Protein AF-A0AAV5T0S3-F1 (afdb_monomer_lite)

Secondary structure (DSSP, 8-state):
-HHHHHHHHHHHH-SEEEEEE-SS--HHHHHHHHHHHHTTS----EEEEE--HHHHHHHHHHTTEEEETTEEEE-TT-EEEEEE-TTS--EEEEEE-SS-EEEEES---------

Structure (mmCIF, N/CA/C/O backbone):
data_AF-A0AAV5T0S3-F1
#
_entry.id   AF-A0AAV5T0S3-F1
#
loop_
_atom_site.group_PDB
_atom_site.id
_atom_site.type_symbol
_atom_site.label_atom_id
_atom_site.label_alt_id
_atom_site.label_comp_id
_atom_site.label_asym_id
_atom_site.label_entity_id
_atom_site.label_seq_id
_atom_site.pdbx_PDB_ins_code
_atom_site.Cartn_x
_atom_site.Cartn_y
_atom_site.Cartn_z
_atom_site.occupancy
_atom_site.B_iso_or_equiv
_atom_site.auth_seq_id
_atom_site.auth_comp_id
_atom_site.auth_asym_id
_atom_site.auth_atom_id
_atom_site.pdbx_PDB_model_num
ATOM 1 N N . MET A 1 1 ? -12.348 -12.769 -5.522 1.00 56.75 1 MET A N 1
ATOM 2 C CA . MET A 1 1 ? -12.415 -14.212 -5.150 1.00 56.75 1 MET A CA 1
ATOM 3 C C . MET A 1 1 ? -12.353 -14.334 -3.629 1.00 56.75 1 MET A C 1
ATOM 5 O O . MET A 1 1 ? -11.929 -13.380 -3.007 1.00 56.75 1 MET A O 1
ATOM 9 N N . MET A 1 2 ? -12.757 -15.453 -3.011 1.00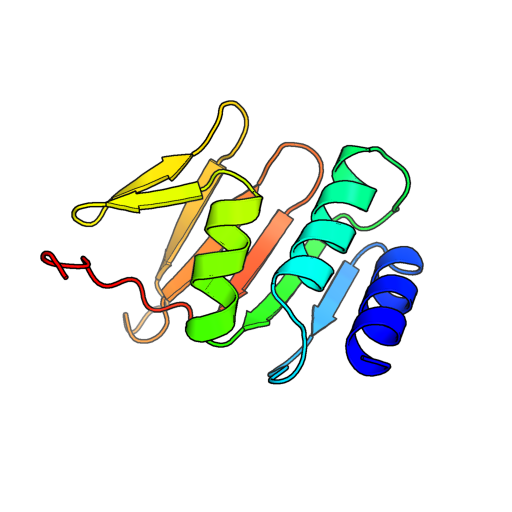 78.62 2 MET A N 1
ATOM 10 C CA . MET A 1 2 ? -12.867 -15.630 -1.539 1.00 78.62 2 MET A CA 1
ATOM 11 C C . MET A 1 2 ? -11.682 -15.078 -0.708 1.00 78.62 2 MET A C 1
ATOM 13 O O . MET A 1 2 ? -11.889 -14.603 0.404 1.00 78.62 2 MET A O 1
ATOM 17 N N . VAL A 1 3 ? -10.463 -15.089 -1.262 1.00 84.69 3 VAL A N 1
ATOM 18 C CA . VAL A 1 3 ? -9.257 -14.495 -0.652 1.00 84.69 3 VAL A CA 1
ATOM 19 C C . VAL A 1 3 ? -9.355 -12.973 -0.501 1.00 84.69 3 VAL A C 1
ATOM 21 O O . VAL A 1 3 ? -8.994 -12.458 0.550 1.00 84.69 3 VAL A O 1
ATOM 24 N N . ASP A 1 4 ? -9.869 -12.260 -1.505 1.00 89.50 4 ASP A N 1
ATOM 25 C CA . ASP A 1 4 ? -10.046 -10.803 -1.458 1.00 89.50 4 ASP A CA 1
ATOM 26 C C . ASP A 1 4 ? -11.039 -10.416 -0.362 1.00 89.50 4 ASP A C 1
ATOM 28 O O . ASP A 1 4 ? -10.771 -9.521 0.429 1.00 89.50 4 ASP A O 1
ATOM 32 N N . THR A 1 5 ? -12.174 -11.121 -0.283 1.00 89.88 5 THR A N 1
ATOM 33 C CA . THR A 1 5 ? -13.195 -10.864 0.742 1.00 89.88 5 THR A CA 1
ATOM 34 C C . THR A 1 5 ? -12.636 -11.122 2.135 1.00 89.88 5 THR A C 1
ATOM 36 O O . THR A 1 5 ? -12.737 -10.255 2.991 1.00 89.88 5 THR A O 1
ATOM 39 N N . PHE A 1 6 ? -11.953 -12.255 2.335 1.00 90.31 6 PHE A N 1
ATOM 40 C CA . PHE A 1 6 ? -11.284 -12.549 3.602 1.00 90.31 6 PHE A CA 1
ATOM 41 C C . PHE A 1 6 ? -10.247 -11.48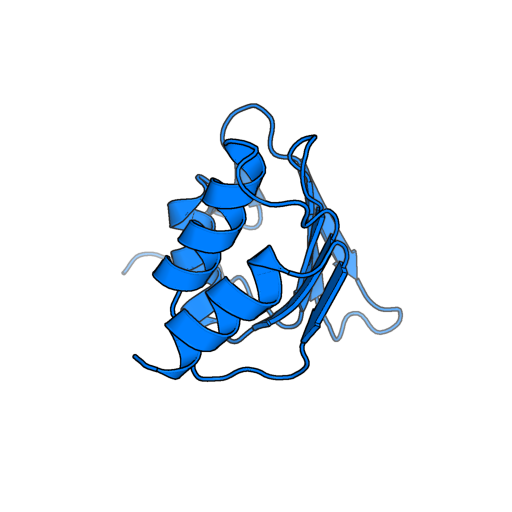1 3.974 1.00 90.31 6 PHE A C 1
ATOM 43 O O . PHE A 1 6 ? -10.176 -11.061 5.126 1.00 90.31 6 PHE A O 1
ATOM 50 N N . PHE A 1 7 ? -9.456 -11.018 3.004 1.00 90.75 7 PHE A N 1
ATOM 51 C CA . PHE A 1 7 ? -8.487 -9.946 3.209 1.00 90.75 7 PHE A CA 1
ATOM 52 C C . PHE A 1 7 ? -9.161 -8.628 3.612 1.00 90.75 7 PHE A C 1
ATOM 54 O O . PHE A 1 7 ? -8.724 -7.993 4.569 1.00 90.75 7 PHE A O 1
ATOM 61 N N . ILE A 1 8 ? -10.233 -8.235 2.922 1.00 91.94 8 ILE A N 1
ATOM 62 C CA . ILE A 1 8 ? -10.995 -7.016 3.222 1.00 91.94 8 ILE A CA 1
ATOM 63 C C . ILE A 1 8 ? -11.610 -7.100 4.623 1.00 91.94 8 ILE A C 1
ATOM 65 O O . ILE A 1 8 ? -11.482 -6.158 5.408 1.00 91.94 8 ILE A O 1
ATOM 69 N N . ASP A 1 9 ? -12.220 -8.236 4.962 1.00 92.50 9 ASP A N 1
ATOM 70 C CA . ASP A 1 9 ? -12.819 -8.471 6.275 1.00 92.50 9 ASP A CA 1
ATOM 71 C C . ASP A 1 9 ? -11.757 -8.389 7.378 1.00 92.50 9 ASP A C 1
ATOM 73 O O . ASP A 1 9 ? -11.935 -7.669 8.363 1.00 92.50 9 ASP A O 1
ATOM 77 N N . LEU A 1 10 ? -10.608 -9.046 7.182 1.00 91.25 10 LEU A N 1
ATOM 78 C CA . LEU A 1 10 ? -9.480 -9.005 8.111 1.00 91.25 10 LEU A CA 1
ATOM 79 C C . LEU A 1 10 ? -8.952 -7.576 8.296 1.00 91.25 10 LEU A C 1
ATOM 81 O O . LEU A 1 10 ? -8.755 -7.120 9.422 1.00 91.25 10 LEU A O 1
ATOM 85 N N . ALA A 1 11 ? -8.773 -6.841 7.200 1.00 91.06 11 ALA A N 1
ATOM 86 C CA . ALA A 1 11 ? -8.327 -5.456 7.224 1.00 91.06 11 ALA A CA 1
ATOM 87 C C . ALA A 1 11 ? -9.311 -4.522 7.943 1.00 91.06 11 ALA A C 1
ATOM 89 O O . ALA A 1 11 ? -8.886 -3.581 8.609 1.00 91.06 11 ALA A O 1
ATOM 90 N N . SER A 1 12 ? -10.616 -4.783 7.842 1.00 90.81 12 SER A N 1
ATOM 91 C CA . SER A 1 12 ? -11.648 -4.002 8.533 1.00 90.81 12 SER A CA 1
ATOM 92 C C . SER A 1 12 ? -11.645 -4.215 10.054 1.00 90.81 12 SER A C 1
ATOM 94 O O . SER A 1 12 ? -11.990 -3.306 10.816 1.00 90.81 12 SER A O 1
ATOM 96 N N . ALA A 1 13 ? -11.224 -5.401 10.504 1.00 90.38 13 ALA A N 1
ATOM 97 C CA . ALA A 1 13 ? -11.237 -5.795 11.908 1.00 90.38 13 ALA A CA 1
ATOM 98 C C . ALA A 1 13 ? -9.997 -5.321 12.688 1.00 90.38 13 ALA A C 1
ATOM 100 O O . ALA A 1 13 ? -10.019 -5.292 13.922 1.00 90.38 13 ALA A O 1
ATOM 101 N N . CYS A 1 14 ? -8.922 -4.937 11.995 1.00 91.44 14 CYS A N 1
ATOM 102 C CA . CYS A 1 14 ? -7.623 -4.649 12.599 1.00 91.44 14 CYS A CA 1
ATOM 103 C C . CYS A 1 14 ? -7.208 -3.177 12.450 1.00 91.44 14 CYS A C 1
ATOM 105 O O . CYS A 1 14 ? -7.534 -2.505 11.478 1.00 91.44 14 CYS A O 1
ATOM 107 N N . GLN A 1 15 ? -6.431 -2.676 13.417 1.00 93.19 15 GLN A N 1
ATOM 108 C CA . GLN A 1 15 ? -5.727 -1.389 13.288 1.00 93.19 15 GLN A CA 1
ATOM 109 C C . GLN A 1 15 ? -4.364 -1.540 12.608 1.00 93.19 15 GLN A C 1
ATOM 111 O O . GLN A 1 15 ? -3.865 -0.601 11.995 1.00 93.19 15 GLN A O 1
ATOM 116 N N . VAL A 1 16 ? -3.751 -2.714 12.718 1.00 93.19 16 VAL A N 1
ATOM 117 C CA . VAL A 1 16 ? -2.471 -3.033 12.090 1.00 93.19 16 VAL A CA 1
ATOM 118 C C . VAL A 1 16 ? -2.625 -4.373 11.400 1.00 93.19 16 VAL A C 1
ATOM 120 O O . VAL A 1 16 ? -3.071 -5.335 12.026 1.00 93.19 16 VAL A O 1
ATOM 123 N N . LEU A 1 17 ? -2.262 -4.426 10.124 1.00 91.88 17 LEU A N 1
ATOM 124 C CA . LEU A 1 17 ? -2.301 -5.637 9.322 1.00 91.88 17 LEU A CA 1
ATOM 125 C C . LEU A 1 17 ? -0.908 -5.914 8.771 1.00 91.88 17 LEU A C 1
ATOM 127 O O . LEU A 1 17 ? -0.381 -5.138 7.981 1.00 91.88 17 LEU A O 1
ATOM 131 N N . MET A 1 18 ? -0.313 -7.020 9.203 1.00 89.00 18 MET A N 1
ATOM 132 C CA . MET A 1 18 ? 0.963 -7.497 8.683 1.00 89.00 18 MET A CA 1
ATOM 133 C C . MET A 1 18 ? 0.717 -8.818 7.988 1.00 89.00 18 MET A C 1
ATOM 135 O O . MET A 1 18 ? 0.288 -9.787 8.616 1.00 89.00 18 MET A O 1
ATOM 139 N N . LEU A 1 19 ? 0.965 -8.838 6.689 1.00 84.00 19 LEU A N 1
ATOM 140 C CA . LEU A 1 19 ? 0.782 -10.016 5.871 1.00 84.00 19 LEU A CA 1
ATOM 141 C C . LEU A 1 19 ? 2.096 -10.338 5.170 1.00 84.00 19 LEU A C 1
ATOM 143 O O . LEU A 1 19 ? 2.758 -9.455 4.628 1.00 84.00 19 LEU A O 1
ATOM 147 N N . GLY A 1 20 ? 2.469 -11.618 5.219 1.00 80.56 20 GLY A N 1
ATOM 148 C CA . GLY A 1 20 ? 3.625 -12.137 4.496 1.00 80.56 20 GLY A CA 1
ATOM 149 C C . GLY A 1 20 ? 3.383 -12.167 2.987 1.00 80.56 20 GLY A C 1
ATOM 150 O O . GLY A 1 20 ? 2.596 -11.393 2.451 1.00 80.56 20 GLY A O 1
ATOM 151 N N . GLU A 1 21 ? 4.051 -13.084 2.289 1.00 74.00 21 GLU A N 1
ATOM 152 C CA . GLU A 1 21 ? 3.880 -13.234 0.842 1.00 74.00 21 GLU A CA 1
ATOM 153 C C . GLU A 1 21 ? 2.439 -13.624 0.501 1.00 74.00 21 GLU A C 1
ATOM 155 O O . GLU A 1 21 ? 2.006 -14.744 0.783 1.00 74.00 21 GLU A O 1
ATOM 160 N N . ILE A 1 22 ? 1.688 -12.697 -0.105 1.00 68.69 22 ILE A N 1
ATOM 161 C CA . ILE A 1 22 ? 0.342 -12.981 -0.599 1.00 68.69 22 ILE A CA 1
ATOM 162 C C . ILE A 1 22 ? 0.305 -12.840 -2.111 1.00 68.69 22 ILE A C 1
ATOM 164 O O . ILE A 1 22 ? 0.418 -11.758 -2.672 1.00 68.69 22 ILE A O 1
ATOM 168 N N . THR A 1 23 ? 0.077 -13.972 -2.767 1.00 68.00 23 THR A N 1
ATOM 169 C CA . THR A 1 23 ? 0.113 -14.105 -4.227 1.00 68.00 23 THR A CA 1
ATOM 170 C C . THR A 1 23 ? -1.260 -13.994 -4.891 1.00 68.00 23 THR A C 1
ATOM 172 O O . THR A 1 23 ? -1.371 -14.155 -6.100 1.00 68.00 23 THR A O 1
ATOM 175 N N . LYS A 1 24 ? -2.335 -13.787 -4.114 1.00 82.06 24 LYS A N 1
ATOM 176 C CA . LYS A 1 24 ? -3.723 -13.886 -4.609 1.00 82.06 24 LYS A CA 1
ATOM 177 C C . LYS A 1 24 ? -4.628 -12.703 -4.267 1.00 82.06 24 LYS A C 1
ATOM 179 O O . LYS A 1 24 ? -5.824 -12.796 -4.531 1.00 82.06 24 LYS A O 1
ATOM 184 N N . ILE A 1 25 ? -4.097 -11.645 -3.656 1.00 87.38 25 ILE A N 1
ATOM 185 C CA . ILE A 1 25 ? -4.873 -10.420 -3.437 1.00 87.38 25 ILE A CA 1
ATOM 186 C C . ILE A 1 25 ? -4.794 -9.592 -4.709 1.00 87.38 25 ILE A C 1
ATOM 188 O O . ILE A 1 25 ? -3.703 -9.299 -5.192 1.00 87.38 25 ILE A O 1
ATOM 192 N N . THR A 1 26 ? -5.960 -9.226 -5.221 1.00 91.44 26 THR A N 1
ATOM 193 C CA . THR A 1 26 ? -6.088 -8.389 -6.414 1.00 91.44 26 THR A CA 1
ATOM 194 C C . THR A 1 26 ? -5.784 -6.914 -6.120 1.00 91.44 26 THR A C 1
ATOM 196 O O . THR A 1 26 ? -5.960 -6.456 -4.981 1.00 91.44 26 THR A O 1
ATOM 199 N N . PRO A 1 27 ? -5.395 -6.113 -7.129 1.00 91.38 27 PRO A N 1
ATOM 200 C CA . PRO A 1 27 ? -5.144 -4.688 -6.942 1.00 91.38 27 PRO A CA 1
ATOM 201 C C . PRO A 1 27 ? -6.412 -3.939 -6.516 1.00 91.38 27 PRO A C 1
ATOM 203 O O . PRO A 1 27 ? -6.348 -2.996 -5.727 1.00 91.38 27 PRO A O 1
ATOM 206 N N . GLU A 1 28 ? -7.579 -4.390 -6.980 1.00 94.06 28 GLU A N 1
ATOM 207 C CA . GLU A 1 28 ? -8.878 -3.838 -6.604 1.00 94.06 28 GLU A CA 1
ATOM 208 C C . GLU A 1 28 ? -9.193 -4.077 -5.125 1.00 94.06 28 GLU A C 1
ATOM 210 O O . GLU A 1 28 ? -9.707 -3.175 -4.464 1.00 94.06 28 GLU A O 1
ATOM 215 N N . ALA A 1 29 ? -8.852 -5.247 -4.578 1.00 92.75 29 ALA A N 1
ATOM 216 C CA . ALA A 1 29 ? -9.048 -5.535 -3.160 1.00 92.75 29 ALA A CA 1
ATOM 217 C C . ALA A 1 29 ? -8.145 -4.666 -2.270 1.00 92.75 29 ALA A C 1
ATOM 219 O O . ALA A 1 29 ? -8.603 -4.125 -1.261 1.00 92.75 29 ALA A O 1
ATOM 220 N N . LEU A 1 30 ? -6.885 -4.459 -2.670 1.00 91.62 30 LEU A N 1
ATOM 221 C CA . LEU A 1 30 ? -5.972 -3.522 -2.001 1.00 91.62 30 LEU A CA 1
ATOM 222 C C . LEU A 1 30 ? -6.516 -2.098 -2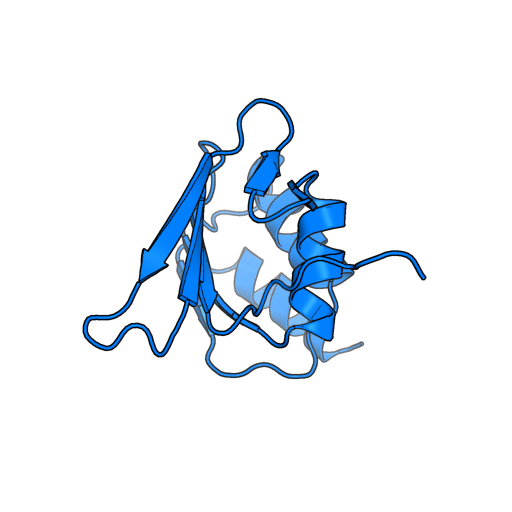.026 1.00 91.62 30 LEU A C 1
ATOM 224 O O . LEU A 1 30 ? -6.554 -1.419 -0.998 1.00 91.62 30 LEU A O 1
ATOM 228 N N . HIS A 1 31 ? -6.985 -1.664 -3.195 1.00 93.50 31 HIS A N 1
ATOM 229 C CA . HIS A 1 31 ? -7.592 -0.355 -3.364 1.00 93.50 31 HIS A CA 1
ATOM 230 C C . HIS A 1 31 ? -8.851 -0.202 -2.508 1.00 93.50 31 HIS A C 1
ATOM 232 O O . HIS A 1 31 ? -9.019 0.833 -1.870 1.00 93.50 31 HIS A O 1
ATOM 238 N N . GLN A 1 32 ? -9.699 -1.227 -2.414 1.00 94.56 32 GLN A N 1
ATOM 239 C CA . GLN A 1 32 ? -10.882 -1.195 -1.560 1.00 94.56 32 GLN A CA 1
ATOM 240 C C . GLN A 1 32 ? -10.515 -1.030 -0.082 1.00 94.56 32 GLN A C 1
ATOM 242 O O . GLN A 1 32 ? -11.138 -0.221 0.606 1.00 94.56 32 GLN A O 1
ATOM 247 N N . VAL A 1 33 ? -9.492 -1.734 0.410 1.00 92.62 33 VAL A N 1
ATOM 248 C CA . VAL A 1 33 ? -9.033 -1.560 1.794 1.00 92.62 33 VAL A CA 1
ATOM 249 C C . VAL A 1 33 ? -8.468 -0.160 2.015 1.00 92.62 33 VAL A C 1
ATOM 251 O O . VAL A 1 33 ? -8.875 0.514 2.964 1.00 92.62 33 VAL A O 1
ATOM 254 N N . TYR A 1 34 ? -7.596 0.312 1.124 1.00 91.38 34 TYR A N 1
ATOM 255 C CA . TYR A 1 34 ? -7.064 1.673 1.177 1.00 91.38 34 TYR A CA 1
ATOM 256 C C . TYR A 1 34 ? -8.192 2.718 1.208 1.00 91.38 34 TYR A C 1
ATOM 258 O O . TYR A 1 34 ? -8.232 3.574 2.095 1.00 91.38 34 TYR A O 1
ATOM 266 N N . LYS A 1 35 ? -9.163 2.584 0.299 1.00 92.19 35 LYS A N 1
ATOM 267 C CA . LYS A 1 35 ? -10.317 3.473 0.175 1.00 92.19 35 LYS A CA 1
ATOM 268 C C . LYS A 1 35 ? -11.189 3.460 1.430 1.00 92.19 35 LYS A C 1
ATOM 270 O O . LYS A 1 35 ? -11.530 4.520 1.949 1.00 92.19 35 LYS A O 1
ATOM 275 N N . SER A 1 36 ? -11.485 2.273 1.963 1.00 91.44 36 SER A N 1
ATOM 276 C CA . SER A 1 36 ? -12.280 2.116 3.189 1.00 91.44 36 SER A CA 1
ATOM 277 C C . SER A 1 36 ? -11.669 2.881 4.363 1.00 91.44 36 SER A C 1
ATOM 279 O O . SER A 1 36 ? -12.369 3.464 5.190 1.00 91.44 36 SER A O 1
ATOM 281 N N . ARG A 1 37 ? -10.336 2.941 4.420 1.00 90.25 37 ARG A N 1
ATOM 282 C CA . ARG A 1 37 ? -9.652 3.720 5.437 1.00 90.25 37 ARG A CA 1
ATOM 283 C C . ARG A 1 37 ? -9.731 5.217 5.158 1.00 90.25 37 ARG A C 1
ATOM 285 O O . ARG A 1 37 ? -10.045 5.969 6.076 1.00 90.25 37 ARG A O 1
ATOM 292 N N . THR A 1 38 ? -9.499 5.658 3.924 1.00 87.06 38 THR A N 1
ATOM 293 C CA . THR A 1 38 ? -9.611 7.086 3.575 1.00 87.06 38 THR A CA 1
ATOM 294 C C . THR A 1 38 ? -11.015 7.649 3.775 1.00 87.06 38 THR A C 1
ATOM 296 O O . THR A 1 38 ? -11.160 8.808 4.140 1.00 87.06 38 THR A O 1
ATOM 299 N N . GLU A 1 39 ? -12.048 6.824 3.598 1.00 90.25 39 GLU A N 1
ATOM 300 C CA . GLU A 1 39 ? -13.450 7.198 3.823 1.00 90.25 39 GLU A CA 1
ATOM 301 C C . GLU A 1 39 ? -13.876 7.057 5.297 1.00 90.25 39 GLU A C 1
ATOM 303 O O . GLU A 1 39 ? -15.005 7.383 5.656 1.00 90.25 39 GLU A O 1
ATOM 308 N N . GLY A 1 40 ? -12.981 6.584 6.172 1.00 87.50 40 GLY A N 1
ATOM 309 C CA . GLY A 1 40 ? -13.233 6.435 7.606 1.00 87.50 40 GLY A CA 1
ATOM 310 C C . GLY A 1 40 ? -14.062 5.207 7.993 1.00 87.50 40 GLY A C 1
ATOM 311 O O . GLY A 1 40 ? -14.406 5.057 9.164 1.00 87.50 40 GLY A O 1
ATOM 312 N N . SER A 1 41 ? -14.357 4.302 7.056 1.00 88.75 41 SER A N 1
ATOM 313 C CA . SER A 1 41 ? -15.104 3.065 7.319 1.00 88.75 41 SER A CA 1
ATOM 314 C C . SER A 1 41 ? -14.232 1.922 7.857 1.00 88.75 41 SER A C 1
ATOM 316 O O . SER A 1 41 ? -14.756 0.861 8.190 1.00 88.75 41 SER A O 1
ATOM 318 N N . SER A 1 42 ? -12.913 2.119 7.956 1.00 91.25 42 SER A N 1
ATOM 319 C CA . SER A 1 42 ? -11.962 1.169 8.543 1.00 91.25 42 SER A CA 1
ATOM 320 C C . SER A 1 42 ? -11.091 1.808 9.632 1.00 91.25 42 SER A C 1
ATOM 322 O O . SER A 1 42 ? -10.708 2.984 9.565 1.00 91.25 42 SER A O 1
ATOM 324 N N . LYS A 1 43 ? -10.747 1.002 10.644 1.00 90.44 43 LYS A N 1
ATOM 325 C CA . LYS A 1 43 ? -9.820 1.366 11.729 1.00 90.44 43 LYS A CA 1
ATOM 326 C C . LYS A 1 43 ? -8.353 1.115 11.373 1.00 90.44 43 LYS A C 1
ATOM 328 O O . LYS A 1 43 ? -7.492 1.410 12.197 1.00 90.44 43 LYS A O 1
ATOM 333 N N . LEU A 1 44 ? -8.072 0.578 10.189 1.00 92.69 44 LEU A N 1
ATOM 334 C CA . LEU A 1 44 ? -6.728 0.210 9.768 1.00 92.69 44 LEU A CA 1
ATOM 335 C C . LEU A 1 44 ? -5.810 1.434 9.659 1.00 92.69 44 LEU A C 1
ATOM 337 O O . LEU A 1 44 ? -6.048 2.323 8.856 1.00 92.69 44 LEU A O 1
ATOM 341 N N . LEU A 1 45 ? -4.747 1.476 10.451 1.00 91.31 45 LEU A N 1
ATOM 342 C CA . LEU A 1 45 ? -3.758 2.554 10.475 1.00 91.31 45 LEU A CA 1
ATOM 343 C C . LEU A 1 45 ? -2.494 2.184 9.706 1.00 91.31 45 LEU A C 1
ATOM 345 O O . LEU A 1 45 ? -1.946 3.020 8.996 1.00 91.31 45 LEU A O 1
ATOM 349 N N . ASN A 1 46 ? -2.052 0.934 9.843 1.00 89.56 46 ASN A N 1
ATOM 350 C CA . ASN A 1 46 ? -0.807 0.455 9.258 1.00 89.56 46 ASN A CA 1
ATOM 351 C C . ASN A 1 46 ? -1.040 -0.853 8.514 1.00 89.56 46 ASN A C 1
ATOM 353 O O . ASN A 1 46 ? -1.679 -1.769 9.039 1.00 89.56 46 ASN A O 1
ATOM 357 N N . MET A 1 47 ? -0.470 -0.952 7.321 1.00 89.69 47 MET A N 1
ATOM 358 C CA . MET A 1 47 ? -0.500 -2.164 6.522 1.00 89.69 47 MET A CA 1
ATOM 359 C C . MET A 1 47 ? 0.898 -2.472 5.991 1.00 89.69 47 MET A C 1
ATOM 361 O O . MET A 1 47 ? 1.484 -1.650 5.297 1.00 89.69 47 MET A O 1
ATOM 365 N N . LEU A 1 48 ? 1.414 -3.659 6.299 1.00 88.12 48 LEU A N 1
ATOM 366 C CA . LEU A 1 48 ? 2.651 -4.192 5.734 1.00 88.12 48 LEU A CA 1
ATOM 367 C C . LEU A 1 48 ? 2.294 -5.357 4.814 1.00 88.12 48 LEU A C 1
ATOM 369 O O . LEU A 1 48 ? 1.690 -6.335 5.265 1.00 88.12 48 LEU A O 1
ATOM 373 N N . LEU A 1 49 ? 2.658 -5.233 3.540 1.00 85.50 49 LEU A N 1
ATOM 374 C CA . LEU A 1 49 ? 2.374 -6.215 2.503 1.00 85.50 49 LEU A CA 1
ATOM 375 C C . LEU A 1 49 ? 3.647 -6.615 1.772 1.00 85.50 49 LEU A C 1
ATOM 377 O O . LEU A 1 49 ? 4.371 -5.768 1.245 1.00 85.50 49 LEU A O 1
ATOM 381 N N . LEU A 1 50 ? 3.839 -7.922 1.638 1.00 84.00 50 LEU A N 1
ATOM 382 C CA . LEU A 1 50 ? 4.780 -8.485 0.686 1.00 84.00 50 LEU A CA 1
ATOM 383 C C . LEU A 1 50 ? 4.014 -8.828 -0.601 1.00 84.00 50 LEU A C 1
ATOM 385 O O . LEU A 1 50 ? 3.314 -9.842 -0.676 1.00 84.00 50 LEU A O 1
ATOM 389 N N . ILE A 1 51 ? 4.097 -7.932 -1.584 1.00 80.12 51 ILE A N 1
ATOM 390 C CA . ILE A 1 51 ? 3.256 -7.931 -2.786 1.00 80.12 51 ILE A CA 1
ATOM 391 C C . ILE A 1 51 ? 4.090 -8.192 -4.044 1.00 80.12 51 ILE A C 1
ATOM 393 O O . ILE A 1 51 ? 5.234 -7.761 -4.156 1.00 80.12 51 ILE A O 1
ATOM 397 N N . GLN A 1 52 ? 3.514 -8.908 -5.009 1.00 81.12 52 GLN A N 1
ATOM 398 C CA . GLN A 1 52 ? 4.153 -9.149 -6.303 1.00 81.12 52 GLN A CA 1
ATOM 399 C C . GLN A 1 52 ? 4.036 -7.926 -7.232 1.00 81.12 52 GLN A C 1
ATOM 401 O O . GLN A 1 52 ? 3.096 -7.135 -7.143 1.00 81.12 52 GLN A O 1
ATOM 406 N N . ASN A 1 53 ? 4.993 -7.766 -8.150 1.00 78.06 53 ASN A N 1
ATOM 407 C CA . ASN A 1 53 ? 5.068 -6.601 -9.049 1.00 78.06 53 ASN A CA 1
ATOM 408 C C . ASN A 1 53 ? 3.832 -6.401 -9.924 1.00 78.06 53 ASN A C 1
ATOM 410 O O . ASN A 1 53 ? 3.422 -5.265 -10.166 1.00 78.06 53 ASN A O 1
ATOM 414 N N . ASP A 1 54 ? 3.255 -7.504 -10.391 1.00 82.44 54 ASP A N 1
ATOM 415 C CA . ASP A 1 54 ? 2.047 -7.539 -11.212 1.00 82.44 54 ASP A CA 1
ATOM 416 C C . ASP A 1 54 ? 0.808 -7.039 -10.457 1.00 82.44 54 ASP A C 1
ATOM 418 O O . ASP A 1 54 ? -0.131 -6.571 -11.090 1.00 82.44 54 ASP A O 1
ATOM 422 N N . GLN A 1 55 ? 0.827 -7.069 -9.122 1.00 84.62 55 GLN A N 1
ATOM 423 C CA . GLN A 1 55 ? -0.224 -6.512 -8.269 1.00 84.62 55 GLN A CA 1
ATOM 424 C C . GLN A 1 55 ? 0.107 -5.083 -7.807 1.00 84.62 55 GLN A C 1
ATOM 426 O O . GLN A 1 55 ? -0.773 -4.222 -7.733 1.00 84.62 55 GLN A O 1
ATOM 431 N N . CYS A 1 56 ? 1.387 -4.808 -7.540 1.00 85.19 56 CYS A N 1
ATOM 432 C CA . CYS A 1 56 ? 1.860 -3.537 -6.996 1.00 85.19 56 CYS A CA 1
ATOM 433 C C . CYS A 1 56 ? 1.637 -2.359 -7.954 1.00 85.19 56 CYS A C 1
ATOM 435 O O . CYS A 1 56 ? 1.022 -1.363 -7.573 1.00 85.19 56 CYS A O 1
ATOM 437 N N . ILE A 1 57 ? 2.075 -2.466 -9.214 1.00 85.75 57 ILE A N 1
ATOM 438 C CA . ILE A 1 57 ? 1.955 -1.361 -10.182 1.00 85.75 57 ILE A CA 1
ATOM 439 C C . ILE A 1 57 ? 0.484 -0.999 -10.461 1.00 85.75 57 ILE A C 1
ATOM 441 O O . ILE A 1 57 ? 0.156 0.190 -10.416 1.00 85.75 57 ILE A O 1
ATOM 445 N N . PRO A 1 58 ? -0.427 -1.958 -10.729 1.00 89.81 58 PRO A N 1
ATOM 446 C CA . PRO A 1 58 ? -1.840 -1.630 -10.904 1.00 89.81 58 PRO A CA 1
ATOM 447 C C . PRO A 1 58 ? -2.474 -1.003 -9.660 1.00 89.81 58 PRO A C 1
ATOM 449 O O . PRO A 1 58 ? -3.222 -0.037 -9.792 1.00 89.81 58 PRO A O 1
ATOM 452 N N . PHE A 1 59 ? -2.140 -1.484 -8.458 1.00 90.50 59 PHE A N 1
ATOM 453 C CA . PHE A 1 59 ? -2.647 -0.904 -7.214 1.00 90.50 59 PHE A CA 1
ATOM 454 C C . PHE A 1 59 ? -2.217 0.559 -7.053 1.00 90.50 59 PHE A C 1
ATOM 456 O O . PHE A 1 59 ? -3.045 1.419 -6.757 1.00 90.50 59 PHE A O 1
ATOM 463 N N . LEU A 1 60 ? -0.944 0.862 -7.310 1.00 88.56 60 LEU A N 1
ATOM 464 C CA . LEU A 1 60 ? -0.431 2.229 -7.235 1.00 88.56 60 LEU A CA 1
ATOM 465 C C . LEU A 1 60 ? -1.157 3.166 -8.197 1.00 88.56 60 LEU A C 1
ATOM 467 O O . LEU A 1 60 ? -1.565 4.253 -7.791 1.00 88.56 60 LEU A O 1
ATOM 471 N N . LYS A 1 61 ? -1.420 2.712 -9.427 1.00 89.31 61 LYS A N 1
ATOM 472 C CA . LYS A 1 61 ? -2.223 3.475 -10.392 1.00 89.31 61 LYS A CA 1
ATOM 473 C C . LYS A 1 61 ? -3.627 3.769 -9.862 1.00 89.31 61 LYS A C 1
ATOM 475 O O . LYS A 1 61 ? -4.103 4.888 -10.033 1.00 89.31 61 LYS A O 1
ATOM 480 N N . LEU A 1 62 ? -4.273 2.803 -9.198 1.00 91.81 62 LEU A N 1
ATOM 481 C CA . LEU A 1 62 ? -5.608 2.987 -8.613 1.00 91.81 62 LEU A CA 1
ATOM 482 C C . LEU A 1 62 ? -5.630 4.063 -7.523 1.00 91.81 62 LEU A C 1
ATOM 484 O O . LEU A 1 62 ? -6.598 4.815 -7.441 1.00 91.81 62 LEU A O 1
ATOM 488 N N . ILE A 1 63 ? -4.565 4.176 -6.725 1.00 90.25 63 ILE A N 1
ATOM 489 C CA . ILE A 1 63 ? -4.451 5.216 -5.691 1.00 90.25 63 ILE A CA 1
ATOM 490 C C . ILE A 1 63 ? -3.820 6.517 -6.204 1.00 90.25 63 ILE A C 1
ATOM 492 O O . ILE A 1 63 ? -3.567 7.416 -5.411 1.00 90.25 63 ILE A O 1
ATOM 496 N N . GLY A 1 64 ? -3.586 6.649 -7.514 1.00 88.88 64 GLY A N 1
ATOM 497 C CA . GLY A 1 64 ? -3.072 7.879 -8.123 1.00 88.88 64 GLY A CA 1
ATOM 498 C C . GLY A 1 64 ? -1.556 8.057 -8.020 1.00 88.88 64 GLY A C 1
ATOM 499 O O . GLY A 1 64 ? -1.073 9.187 -8.077 1.00 88.88 64 GLY A O 1
ATOM 500 N N . ILE A 1 65 ? -0.805 6.964 -7.868 1.00 88.25 65 ILE A N 1
ATOM 501 C CA . ILE A 1 65 ? 0.658 6.935 -7.919 1.00 88.25 65 ILE A CA 1
ATOM 502 C C . ILE A 1 65 ? 1.106 6.336 -9.252 1.00 88.25 65 ILE A C 1
ATOM 504 O O . ILE A 1 65 ? 0.666 5.265 -9.669 1.00 88.25 65 ILE A O 1
ATOM 508 N N . THR A 1 66 ? 2.025 7.021 -9.917 1.00 87.44 66 THR A N 1
ATOM 509 C CA . THR A 1 66 ? 2.662 6.567 -11.155 1.00 87.44 66 THR A CA 1
ATOM 510 C C . THR A 1 66 ? 4.174 6.626 -11.011 1.00 87.44 66 THR A C 1
ATOM 512 O O . THR A 1 66 ? 4.692 7.462 -10.276 1.00 87.44 66 THR A O 1
ATOM 515 N N . TYR A 1 67 ? 4.877 5.721 -11.690 1.00 81.50 67 TYR A N 1
ATOM 516 C CA . TYR A 1 67 ? 6.336 5.696 -11.743 1.00 81.50 67 TYR A CA 1
ATOM 517 C C . TYR A 1 67 ? 6.775 5.964 -13.180 1.00 81.50 67 TYR A C 1
ATOM 519 O O . TYR A 1 67 ? 6.379 5.227 -14.085 1.00 81.50 67 TYR A O 1
ATOM 527 N N . ILE A 1 68 ? 7.515 7.049 -13.394 1.00 80.25 68 ILE A N 1
ATOM 528 C CA . ILE A 1 68 ? 7.940 7.521 -14.714 1.00 80.25 68 ILE A CA 1
ATOM 529 C C . ILE A 1 68 ? 9.389 8.005 -14.596 1.00 80.25 68 ILE A C 1
ATOM 531 O O . ILE A 1 68 ? 9.679 8.866 -13.770 1.00 80.25 68 ILE A O 1
ATOM 535 N N . VAL A 1 69 ? 10.285 7.478 -15.435 1.00 80.38 69 VAL A N 1
ATOM 536 C CA . VAL A 1 69 ? 11.697 7.901 -15.546 1.00 80.38 69 VAL A CA 1
ATOM 537 C C . VAL A 1 69 ? 12.390 7.930 -14.178 1.00 80.38 69 VAL A C 1
ATOM 539 O O . VAL A 1 69 ? 12.924 8.945 -13.730 1.00 80.38 69 VAL A O 1
ATOM 542 N N . GLY A 1 70 ? 12.316 6.816 -13.458 1.00 73.69 70 GLY A N 1
ATOM 543 C CA . GLY A 1 70 ? 12.964 6.665 -12.162 1.00 73.69 70 GLY A CA 1
ATOM 544 C C . GLY A 1 70 ? 12.249 7.341 -10.985 1.00 73.69 70 GLY A C 1
ATOM 545 O O . GLY A 1 70 ? 12.739 7.254 -9.860 1.00 73.69 70 GLY A O 1
ATOM 546 N N . GLN A 1 71 ? 11.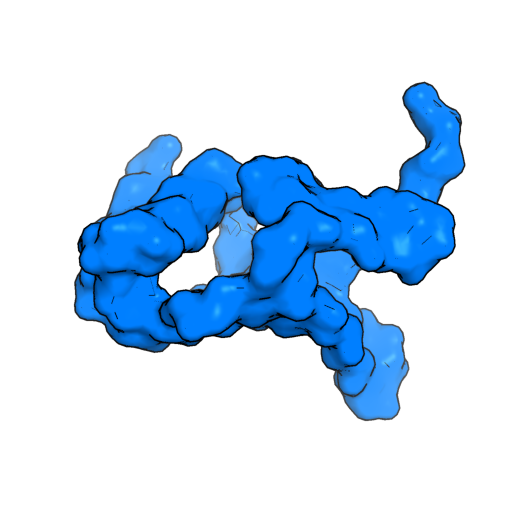129 8.040 -11.211 1.00 79.44 71 GLN A N 1
ATOM 547 C CA . GLN A 1 71 ? 10.502 8.914 -10.213 1.00 79.44 71 GLN A CA 1
ATOM 548 C C . GLN A 1 71 ? 9.026 8.592 -9.975 1.00 79.44 71 GLN A C 1
ATOM 550 O O . GLN A 1 71 ? 8.277 8.279 -10.901 1.00 79.44 71 GLN A O 1
ATOM 555 N N . PHE A 1 72 ? 8.592 8.727 -8.717 1.00 82.50 72 PHE A N 1
ATOM 556 C CA . PHE A 1 72 ? 7.181 8.644 -8.350 1.00 82.50 72 PHE A CA 1
ATOM 557 C C . PHE A 1 72 ? 6.486 9.993 -8.499 1.00 82.50 72 PHE A C 1
ATOM 559 O O . PHE A 1 72 ? 6.935 11.007 -7.969 1.00 82.50 72 PHE A O 1
ATOM 566 N N . TYR A 1 73 ? 5.324 9.961 -9.137 1.00 83.81 73 TYR A N 1
ATOM 567 C CA . TYR A 1 73 ? 4.375 11.061 -9.201 1.00 83.81 73 TYR A CA 1
ATOM 568 C C . TYR A 1 73 ? 3.098 10.625 -8.506 1.00 83.81 73 TYR A C 1
ATOM 570 O O . TYR A 1 73 ? 2.540 9.575 -8.832 1.00 83.81 73 TYR A O 1
ATOM 578 N N . SER A 1 74 ? 2.632 11.423 -7.554 1.00 84.62 74 SER A N 1
ATOM 579 C CA . SER A 1 74 ? 1.441 11.128 -6.769 1.00 84.62 74 SER A CA 1
ATOM 580 C C . SER A 1 74 ? 0.424 12.267 -6.848 1.00 84.62 74 SER A C 1
ATOM 582 O O . SER A 1 74 ? 0.775 13.435 -7.042 1.00 84.62 74 SER A O 1
ATOM 584 N N . SER A 1 75 ? -0.861 11.941 -6.704 1.00 76.94 75 SER A N 1
ATOM 585 C CA . SER A 1 75 ? -1.902 12.947 -6.476 1.00 76.94 75 SER A CA 1
ATOM 586 C C . SER A 1 75 ? -1.693 13.673 -5.138 1.00 76.94 75 SER A C 1
ATOM 588 O O . SER A 1 75 ? -1.089 13.129 -4.212 1.00 76.94 75 SER A O 1
ATOM 590 N N . GLN A 1 76 ? -2.220 14.897 -5.012 1.00 66.94 76 GLN A N 1
ATOM 591 C CA . GLN A 1 76 ? -2.063 15.722 -3.805 1.00 66.94 76 GLN A CA 1
ATOM 592 C C . GLN A 1 76 ? -2.408 14.950 -2.516 1.00 66.94 76 GLN A C 1
ATOM 594 O O . GLN A 1 76 ? -3.456 14.316 -2.428 1.00 66.94 76 GLN A O 1
ATOM 599 N N . GLY A 1 77 ? -1.524 15.032 -1.514 1.00 74.25 77 GLY A N 1
ATOM 600 C CA . GLY A 1 77 ? -1.703 14.408 -0.196 1.00 74.25 77 GLY A CA 1
ATOM 601 C C . GLY A 1 77 ? -1.014 13.052 -0.008 1.00 74.25 77 GLY A C 1
ATOM 602 O O . GLY A 1 77 ? -1.020 12.542 1.106 1.00 74.25 77 GLY A O 1
ATOM 603 N N . LEU A 1 78 ? -0.393 12.491 -1.051 1.00 83.19 78 LEU A N 1
ATOM 604 C CA . LEU A 1 78 ? 0.349 11.230 -0.986 1.00 83.19 78 LEU A CA 1
ATOM 605 C C . LEU A 1 78 ? 1.856 11.452 -0.902 1.00 83.19 78 LEU A C 1
ATOM 607 O O . LEU A 1 78 ? 2.458 12.044 -1.797 1.00 83.19 78 LEU A O 1
ATOM 611 N N . GLN A 1 79 ? 2.464 10.909 0.144 1.00 83.81 79 GLN A N 1
ATOM 612 C CA . GLN A 1 79 ? 3.906 10.877 0.347 1.00 83.81 79 GLN A CA 1
ATOM 613 C C . GLN A 1 79 ? 4.411 9.465 0.073 1.00 83.81 79 GLN A C 1
ATOM 615 O O . GLN A 1 79 ? 3.870 8.505 0.618 1.00 83.81 79 GLN A O 1
ATOM 620 N N . VAL A 1 80 ? 5.431 9.350 -0.776 1.00 83.56 80 VAL A N 1
ATOM 621 C CA . VAL A 1 80 ? 6.077 8.080 -1.119 1.00 83.56 80 VAL A CA 1
ATOM 622 C C . VAL A 1 80 ? 7.528 8.155 -0.671 1.00 83.56 80 VAL A C 1
ATOM 624 O O . VAL A 1 80 ? 8.239 9.092 -1.031 1.00 83.56 80 VAL A O 1
ATOM 627 N N . TYR A 1 81 ? 7.953 7.172 0.109 1.00 81.12 81 TYR A N 1
ATOM 628 C CA . TYR A 1 81 ? 9.316 7.038 0.598 1.00 81.12 81 TYR A CA 1
ATOM 629 C C . TYR A 1 81 ? 9.905 5.739 0.076 1.00 81.12 81 TYR A C 1
ATOM 631 O O . TYR A 1 81 ? 9.345 4.666 0.304 1.00 81.12 81 TYR A O 1
ATOM 639 N N . GLU A 1 82 ? 11.038 5.848 -0.604 1.00 78.06 82 GLU A N 1
ATOM 640 C CA . GLU A 1 82 ? 11.874 4.704 -0.945 1.00 78.06 82 GLU A CA 1
ATOM 641 C C . GLU A 1 82 ? 12.737 4.355 0.271 1.00 78.06 82 GLU A C 1
ATOM 643 O O . GLU A 1 82 ? 13.467 5.197 0.799 1.00 78.06 82 GLU A O 1
ATOM 648 N N . LEU A 1 83 ? 12.617 3.118 0.735 1.00 73.12 83 LEU A N 1
ATOM 649 C CA . LEU A 1 83 ? 13.396 2.550 1.820 1.00 73.12 83 LEU A CA 1
ATOM 650 C C . LEU A 1 83 ? 14.333 1.509 1.209 1.00 73.12 83 LEU A C 1
ATOM 652 O O . LEU A 1 83 ? 13.887 0.529 0.612 1.00 73.12 83 LEU A O 1
ATOM 656 N N . LYS A 1 84 ? 15.635 1.745 1.348 1.00 68.69 84 LYS A N 1
ATOM 657 C CA . LYS A 1 84 ? 16.677 0.809 0.924 1.00 68.69 84 LYS A CA 1
ATOM 658 C C . LYS A 1 84 ? 17.130 0.008 2.134 1.00 68.69 84 LYS A C 1
ATOM 660 O O . LYS A 1 84 ? 17.372 0.597 3.191 1.00 68.69 84 LYS A O 1
ATOM 665 N N . ASP A 1 85 ? 17.208 -1.314 2.000 1.00 68.50 85 ASP A N 1
ATOM 666 C CA . ASP A 1 85 ? 17.884 -2.129 3.008 1.00 68.50 85 ASP A CA 1
ATOM 667 C C . ASP A 1 85 ? 19.403 -1.884 2.980 1.00 68.50 85 ASP A C 1
ATOM 669 O O . ASP A 1 85 ? 19.942 -1.312 2.034 1.00 68.50 85 ASP A O 1
ATOM 673 N N . GLU A 1 86 ? 20.111 -2.302 4.032 1.00 64.12 86 GLU A N 1
ATOM 674 C CA . GLU A 1 86 ? 21.562 -2.082 4.173 1.00 64.12 86 GLU A CA 1
ATOM 675 C C . GLU A 1 86 ? 22.404 -2.722 3.050 1.00 64.12 86 GLU A C 1
ATOM 677 O O . GLU A 1 86 ? 23.597 -2.438 2.947 1.00 64.12 86 GLU A O 1
ATOM 682 N N . ASN A 1 87 ? 21.804 -3.575 2.213 1.00 61.97 87 ASN A N 1
ATOM 683 C CA . ASN A 1 87 ? 22.466 -4.261 1.110 1.00 61.97 87 ASN A CA 1
ATOM 684 C C . ASN A 1 87 ? 21.987 -3.783 -0.275 1.00 61.97 87 ASN A C 1
ATOM 686 O O . ASN A 1 87 ? 22.408 -4.365 -1.275 1.00 61.97 87 ASN A O 1
ATOM 690 N N . ASP A 1 88 ? 21.115 -2.769 -0.353 1.00 59.34 88 ASP A N 1
ATOM 691 C CA . ASP A 1 88 ? 20.426 -2.328 -1.576 1.00 59.34 88 ASP A CA 1
ATOM 692 C C . ASP A 1 88 ? 19.695 -3.471 -2.330 1.00 59.34 88 ASP A C 1
ATOM 694 O O . ASP A 1 88 ? 19.431 -3.376 -3.532 1.00 59.34 88 ASP A O 1
ATOM 698 N N . LEU A 1 89 ? 19.367 -4.579 -1.651 1.00 55.97 89 LEU A N 1
ATOM 699 C CA . LEU A 1 89 ? 18.802 -5.782 -2.281 1.00 55.97 89 LEU A CA 1
ATOM 700 C C . LEU A 1 89 ? 17.276 -5.762 -2.321 1.00 55.97 89 LEU A C 1
ATOM 702 O O . LEU A 1 89 ? 16.669 -6.333 -3.232 1.00 55.97 89 LEU A O 1
ATOM 706 N N . VAL A 1 90 ? 16.655 -5.126 -1.330 1.00 59.66 90 VAL A N 1
ATOM 707 C CA . VAL A 1 90 ? 15.204 -5.014 -1.220 1.00 59.66 90 VAL A CA 1
ATOM 708 C C . VAL A 1 90 ? 14.821 -3.542 -1.210 1.00 59.66 90 VAL A C 1
ATOM 710 O O . VAL A 1 90 ? 15.204 -2.791 -0.315 1.00 59.66 90 VAL A O 1
ATOM 713 N N . MET A 1 91 ? 14.060 -3.141 -2.231 1.00 66.25 91 MET A N 1
ATOM 714 C CA . MET A 1 91 ? 13.390 -1.847 -2.250 1.00 66.25 91 MET A CA 1
ATOM 715 C C . MET A 1 91 ? 12.019 -1.996 -1.595 1.00 66.25 91 MET A C 1
ATOM 717 O O . MET A 1 91 ? 11.142 -2.702 -2.107 1.00 66.25 91 MET A O 1
ATOM 721 N N . ASP A 1 92 ? 11.864 -1.324 -0.461 1.00 76.38 92 ASP A N 1
ATOM 722 C CA . ASP A 1 92 ? 10.605 -1.184 0.253 1.00 76.38 92 ASP A CA 1
ATOM 723 C C . ASP A 1 92 ? 10.041 0.217 -0.005 1.00 76.38 92 ASP A C 1
ATOM 725 O O . ASP A 1 92 ? 10.770 1.205 -0.069 1.00 76.38 92 ASP A O 1
ATOM 729 N N . TYR A 1 93 ? 8.723 0.324 -0.145 1.00 82.12 93 TYR A N 1
ATOM 730 C CA . TYR A 1 93 ? 8.051 1.596 -0.394 1.00 82.12 93 TYR A CA 1
ATOM 731 C C . TYR A 1 93 ? 7.061 1.875 0.717 1.00 82.12 93 TYR A C 1
ATOM 733 O O . TYR A 1 93 ? 6.140 1.091 0.942 1.00 82.12 93 TYR A O 1
ATOM 741 N N . SER A 1 94 ? 7.236 3.005 1.397 1.00 84.31 94 SER A N 1
ATOM 742 C CA . SER A 1 94 ? 6.266 3.496 2.370 1.00 84.31 94 SER A CA 1
ATOM 743 C C . SER A 1 94 ? 5.402 4.578 1.735 1.00 84.31 94 SER A C 1
ATOM 745 O O . SER A 1 94 ? 5.921 5.556 1.197 1.00 84.31 94 SER A O 1
ATOM 747 N N . ILE A 1 95 ? 4.085 4.407 1.788 1.00 85.81 95 ILE A N 1
ATOM 748 C CA . ILE A 1 95 ? 3.101 5.353 1.270 1.00 85.81 95 ILE A CA 1
ATOM 749 C C . ILE A 1 95 ? 2.276 5.857 2.438 1.00 85.81 95 ILE A C 1
ATOM 751 O O . ILE A 1 95 ? 1.650 5.071 3.151 1.00 85.81 95 ILE A O 1
ATOM 755 N N . PHE A 1 96 ? 2.248 7.172 2.607 1.00 85.88 96 PHE A N 1
ATOM 756 C CA . PHE A 1 96 ? 1.478 7.827 3.650 1.00 85.88 96 PHE A CA 1
ATOM 757 C C . PHE A 1 96 ? 0.559 8.887 3.059 1.00 85.88 96 PHE A C 1
ATOM 759 O O . PHE A 1 96 ? 0.973 9.691 2.226 1.00 85.88 96 PHE A O 1
ATOM 766 N N . ASN A 1 97 ? -0.696 8.893 3.506 1.00 83.62 97 ASN A N 1
ATOM 767 C CA . ASN A 1 97 ? -1.713 9.828 3.023 1.00 83.62 97 ASN A CA 1
ATOM 768 C C . ASN A 1 97 ? -2.365 10.678 4.129 1.00 83.62 97 ASN A C 1
ATOM 770 O O . ASN A 1 97 ? -3.419 11.270 3.910 1.00 83.62 97 ASN A O 1
ATOM 774 N N . GLY A 1 98 ? -1.799 10.678 5.341 1.00 83.81 98 GLY A N 1
ATOM 775 C CA . GLY A 1 98 ? -2.402 11.309 6.521 1.00 83.81 98 GLY A CA 1
ATOM 776 C C . GLY A 1 98 ? -3.279 10.378 7.367 1.00 83.81 98 GLY A C 1
ATOM 777 O O . GLY A 1 98 ? -3.452 10.629 8.558 1.00 83.81 98 GLY A O 1
ATOM 778 N N . PHE A 1 99 ? -3.802 9.289 6.793 1.00 84.44 99 PHE A N 1
ATOM 779 C CA . PHE A 1 99 ? -4.772 8.394 7.442 1.00 84.44 99 PHE A CA 1
ATOM 780 C C . PHE A 1 99 ? -4.298 6.949 7.581 1.00 84.44 99 PHE A C 1
ATOM 782 O O . PHE A 1 99 ? -4.704 6.274 8.535 1.00 84.44 99 PHE A O 1
ATOM 789 N N . ILE A 1 100 ? -3.496 6.479 6.625 1.00 87.12 100 ILE A N 1
ATOM 790 C CA . ILE A 1 100 ? -2.923 5.135 6.575 1.00 87.12 100 ILE A CA 1
ATOM 791 C C . ILE A 1 100 ? -1.461 5.202 6.149 1.00 87.12 100 ILE A C 1
ATOM 793 O O . ILE A 1 100 ? -1.095 6.016 5.297 1.00 87.12 100 ILE A O 1
ATOM 797 N N . GLN A 1 101 ? -0.651 4.321 6.729 1.00 90.06 101 GLN A N 1
ATOM 798 C CA . GLN A 1 101 ? 0.685 4.000 6.248 1.00 90.06 101 GLN A CA 1
ATOM 799 C C . GLN A 1 101 ? 0.676 2.611 5.600 1.00 90.06 101 GLN A C 1
ATOM 801 O O . GLN A 1 101 ? 0.289 1.622 6.228 1.00 90.06 101 GLN A O 1
ATOM 806 N N . LEU A 1 102 ? 1.103 2.545 4.342 1.00 88.75 102 LEU A N 1
ATOM 807 C CA . LEU A 1 102 ? 1.293 1.307 3.595 1.00 88.75 102 LEU A CA 1
ATOM 808 C C . LEU A 1 102 ? 2.784 1.062 3.406 1.00 88.75 102 LEU A C 1
ATOM 810 O O . LEU A 1 102 ? 3.462 1.913 2.848 1.00 88.75 102 LEU A O 1
ATOM 814 N N . SER A 1 103 ? 3.268 -0.104 3.802 1.00 88.31 103 SER A N 1
ATOM 815 C CA . SER A 1 103 ? 4.617 -0.569 3.503 1.00 88.31 103 SER A CA 1
ATOM 816 C C . SER A 1 103 ? 4.525 -1.705 2.490 1.00 88.31 103 SER A C 1
ATOM 818 O O . SER A 1 103 ? 3.986 -2.770 2.795 1.00 88.31 103 SER A O 1
ATOM 820 N N . LEU A 1 104 ? 5.017 -1.459 1.280 1.00 85.56 104 LEU A N 1
ATOM 821 C CA . LEU A 1 104 ? 5.043 -2.413 0.178 1.00 85.56 104 LEU A CA 1
ATOM 822 C C . LEU A 1 104 ? 6.459 -2.949 0.020 1.00 85.56 104 LEU A C 1
ATOM 824 O O . LEU A 1 104 ? 7.382 -2.179 -0.234 1.00 85.56 104 LEU A O 1
ATOM 828 N N . GLN A 1 105 ? 6.620 -4.260 0.143 1.00 81.69 105 GLN A N 1
ATOM 829 C CA . GLN A 1 105 ? 7.914 -4.915 -0.013 1.00 81.69 105 GLN A CA 1
ATOM 830 C C . GLN A 1 105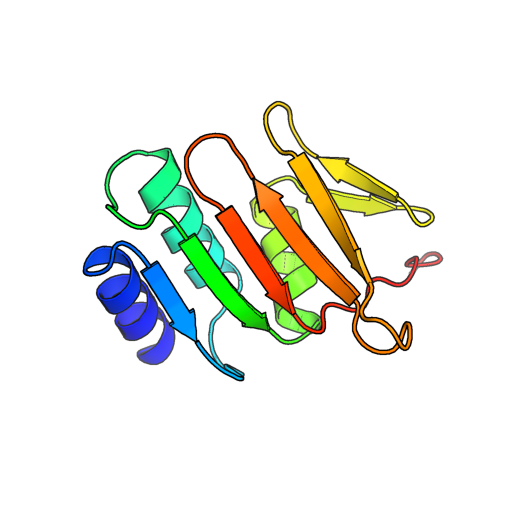 ? 8.004 -5.633 -1.356 1.00 81.69 105 GLN A C 1
ATOM 832 O O . GLN A 1 105 ? 7.010 -6.188 -1.830 1.00 81.69 105 GLN A O 1
ATOM 837 N N . ARG A 1 106 ? 9.216 -5.676 -1.927 1.00 75.38 106 ARG A N 1
ATOM 838 C CA . ARG A 1 106 ? 9.555 -6.365 -3.192 1.00 75.38 106 ARG A CA 1
AT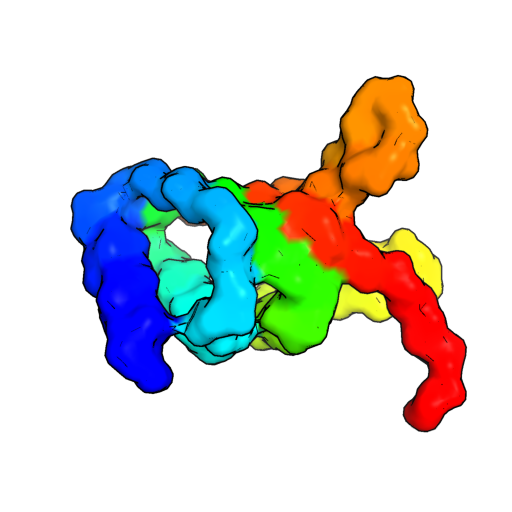OM 839 C C . ARG A 1 106 ? 8.890 -5.807 -4.459 1.00 75.38 106 ARG A C 1
ATOM 841 O O . ARG A 1 106 ? 8.910 -6.485 -5.486 1.00 75.38 106 ARG A O 1
ATOM 848 N N . CYS A 1 107 ? 8.368 -4.581 -4.429 1.00 75.62 107 CYS A N 1
ATOM 849 C CA . CYS A 1 107 ? 7.943 -3.907 -5.655 1.00 75.62 107 CYS A CA 1
ATOM 850 C C . CYS A 1 107 ? 9.174 -3.472 -6.465 1.00 75.62 107 CYS A C 1
ATOM 852 O O . CYS A 1 107 ? 9.992 -2.690 -6.003 1.00 75.62 107 CYS A O 1
ATOM 854 N N . ILE A 1 108 ? 9.321 -3.958 -7.690 1.00 75.56 108 ILE A N 1
ATOM 855 C CA . ILE A 1 108 ? 10.380 -3.566 -8.615 1.00 75.56 108 ILE A CA 1
ATOM 856 C C . ILE A 1 108 ? 9.757 -2.642 -9.647 1.00 75.56 108 ILE A C 1
ATOM 858 O O . ILE A 1 108 ? 8.966 -3.069 -10.492 1.00 75.56 108 ILE A O 1
ATOM 862 N N . PHE A 1 109 ? 10.162 -1.382 -9.596 1.00 72.75 109 PHE A N 1
ATOM 863 C CA . PHE A 1 109 ? 9.827 -0.403 -10.612 1.00 72.75 109 PHE A CA 1
ATOM 864 C C . PHE A 1 109 ? 10.924 -0.405 -11.663 1.00 72.75 109 PHE A C 1
ATOM 866 O O . PHE A 1 109 ? 12.107 -0.272 -11.358 1.00 72.75 109 PHE A O 1
ATOM 873 N N . ARG A 1 110 ? 10.529 -0.618 -12.912 1.00 68.00 110 ARG A N 1
ATOM 874 C CA . ARG A 1 110 ? 11.388 -0.405 -14.071 1.00 68.00 110 ARG A CA 1
ATOM 875 C C . ARG A 1 110 ? 10.720 0.657 -14.907 1.00 68.00 110 ARG A C 1
ATOM 877 O O . ARG A 1 110 ? 9.494 0.645 -15.029 1.00 68.00 110 ARG A O 1
ATOM 884 N N . ASP A 1 111 ? 11.521 1.541 -15.481 1.00 59.09 111 ASP A N 1
ATOM 885 C CA . ASP A 1 111 ? 11.018 2.418 -16.520 1.00 59.09 111 ASP A CA 1
ATOM 886 C C . ASP A 1 111 ? 10.435 1.542 -17.623 1.00 59.09 111 ASP A C 1
ATOM 888 O O . ASP A 1 111 ? 11.124 0.721 -18.231 1.00 59.09 111 ASP A O 1
ATOM 892 N N . THR A 1 112 ? 9.129 1.667 -17.841 1.00 50.38 112 THR A N 1
ATOM 893 C CA . THR A 1 112 ? 8.529 1.229 -19.093 1.00 50.38 112 THR A CA 1
ATOM 894 C C . THR A 1 112 ? 9.061 2.162 -20.168 1.00 50.38 112 THR A C 1
ATOM 896 O O . THR A 1 112 ? 8.445 3.179 -20.480 1.00 50.38 112 THR A O 1
ATOM 899 N N . GLU A 1 113 ? 10.234 1.842 -20.711 1.00 38.06 113 GLU A N 1
ATOM 900 C CA . GLU A 1 113 ? 10.586 2.271 -22.055 1.00 38.06 113 GLU A CA 1
ATOM 901 C C . GLU A 1 113 ? 9.479 1.747 -22.978 1.00 38.06 113 GLU A C 1
ATOM 903 O O . GLU A 1 113 ? 9.325 0.538 -23.127 1.00 38.06 113 GLU A O 1
ATOM 908 N N . ASN A 1 114 ? 8.650 2.668 -23.478 1.00 38.31 114 ASN A N 1
ATOM 909 C CA . ASN A 1 114 ? 7.721 2.533 -24.604 1.00 38.31 114 ASN A CA 1
ATOM 910 C C . ASN A 1 114 ? 7.390 1.086 -25.033 1.00 38.31 114 ASN A C 1
ATOM 912 O O . ASN A 1 114 ? 8.120 0.492 -25.829 1.00 38.31 114 ASN A O 1
ATOM 916 N N . GLN A 1 115 ? 6.249 0.564 -24.572 1.00 35.44 115 GLN A N 1
ATOM 917 C CA . GLN A 1 115 ? 5.482 -0.429 -25.334 1.00 35.44 115 GLN A CA 1
ATOM 918 C C . GLN A 1 115 ? 4.343 0.272 -26.063 1.00 35.44 115 GLN A C 1
ATOM 920 O O . GLN A 1 115 ? 3.663 1.095 -25.407 1.00 35.44 115 GLN A O 1
#

Foldseek 3Di:
DVVLVVVLVVQQVDQEEEDEADAPHALVSVLVSVVCQVVVVGNHAEYEDAYDQVRVQSNCVSQAWDAAPNDIDGDPQKDWDWDADPVSPKTWIWIDRPGHIYIYIPHDDDHPPDD

Organism: NCBI:txid358040

Radius of gyration: 13.82 Å; chains: 1; bounding box: 38×31×39 Å

pLDDT: mean 81.79, std 12.04, range [35.44, 94.56]

Sequence (115 aa):
MMVDTFFIDLASACQVLMLGEITKITPEALHQVYKSRTEGSSKLLNMLLLIQNDQCIPFLKLIGITYIVGQFYSSQGLQVYELKDENDLVMDYSIFNGFIQLSLQRCIFRDTENQ